Protein AF-A0A2U3KYX7-F1 (afdb_monomer)

Structure (mmCIF, N/CA/C/O backbone):
data_AF-A0A2U3KYX7-F1
#
_entry.id   AF-A0A2U3KYX7-F1
#
loop_
_atom_site.group_PDB
_atom_site.id
_atom_site.type_symbol
_atom_site.label_atom_id
_atom_site.label_alt_id
_atom_site.label_comp_id
_atom_site.label_asym_id
_atom_site.label_entity_id
_atom_site.label_seq_id
_atom_site.pdbx_PDB_ins_code
_atom_site.Cartn_x
_atom_site.Cartn_y
_atom_site.Cartn_z
_atom_site.occupancy
_atom_site.B_iso_or_equiv
_atom_site.auth_seq_id
_atom_site.auth_comp_id
_atom_site.auth_asym_id
_atom_site.auth_atom_id
_atom_site.pdbx_PDB_model_num
ATOM 1 N N . MET A 1 1 ? 81.929 -30.316 -27.323 1.00 54.53 1 MET A N 1
ATOM 2 C CA . MET A 1 1 ? 82.143 -29.182 -26.394 1.00 54.53 1 MET A CA 1
ATOM 3 C C . MET A 1 1 ? 81.678 -27.878 -27.034 1.00 54.53 1 MET A C 1
ATOM 5 O O . MET A 1 1 ? 82.495 -27.125 -27.544 1.00 54.53 1 MET A O 1
ATOM 9 N N . ALA A 1 2 ? 80.368 -27.624 -27.068 1.00 48.59 2 ALA A N 1
ATOM 10 C CA . ALA A 1 2 ? 79.837 -26.413 -27.705 1.00 48.59 2 ALA A CA 1
ATOM 11 C C . ALA A 1 2 ? 78.471 -25.991 -27.132 1.00 48.59 2 ALA A C 1
ATOM 13 O O . ALA A 1 2 ? 77.571 -25.660 -27.890 1.00 48.59 2 ALA A O 1
ATOM 14 N N . GLN A 1 3 ? 78.290 -26.039 -25.806 1.00 47.72 3 GLN A N 1
ATOM 15 C CA . GLN A 1 3 ? 77.030 -25.629 -25.157 1.00 47.72 3 GLN A CA 1
ATOM 16 C C . GLN A 1 3 ? 77.242 -24.914 -23.806 1.00 47.72 3 GLN A C 1
ATOM 18 O O . GLN A 1 3 ? 76.516 -25.163 -22.854 1.00 47.72 3 GLN A O 1
ATOM 23 N N . LEU A 1 4 ? 78.251 -24.036 -23.679 1.00 50.62 4 LEU A N 1
ATOM 24 C CA . LEU A 1 4 ? 78.497 -23.338 -22.400 1.00 50.62 4 LEU A CA 1
ATOM 25 C C . LEU A 1 4 ? 79.104 -21.928 -22.528 1.00 50.62 4 LEU A C 1
ATOM 27 O O . LEU A 1 4 ? 80.006 -21.566 -21.783 1.00 50.62 4 LEU A O 1
ATOM 31 N N . LYS A 1 5 ? 78.648 -21.104 -23.483 1.00 52.03 5 LYS A N 1
ATOM 32 C CA . LYS A 1 5 ? 79.178 -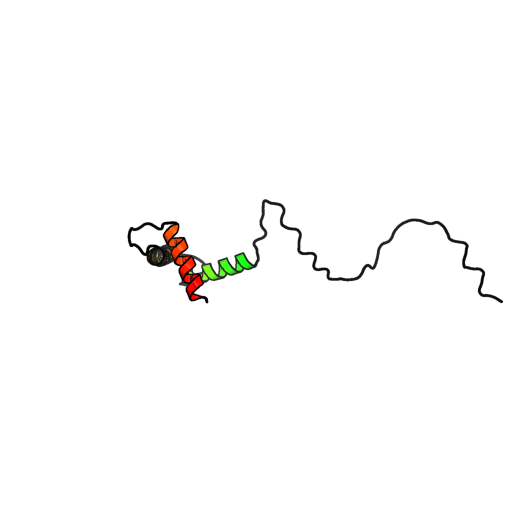19.727 -23.635 1.00 52.03 5 LYS A CA 1
ATOM 33 C C . LYS A 1 5 ? 78.155 -18.608 -23.837 1.00 52.03 5 LYS A C 1
ATOM 35 O O . LYS A 1 5 ? 78.547 -17.486 -24.123 1.00 52.03 5 LYS A O 1
ATOM 40 N N . LYS A 1 6 ? 76.860 -18.868 -23.650 1.00 45.84 6 LYS A N 1
ATOM 41 C CA . LYS A 1 6 ? 75.819 -17.828 -23.796 1.00 45.84 6 LYS A CA 1
ATOM 42 C C . LYS A 1 6 ? 75.106 -17.460 -22.489 1.00 45.84 6 LYS A C 1
ATOM 44 O O . LYS A 1 6 ? 74.150 -16.702 -22.526 1.00 45.84 6 LYS A O 1
ATOM 49 N N . MET A 1 7 ? 75.577 -17.959 -21.342 1.00 45.06 7 MET A N 1
ATOM 50 C CA . MET A 1 7 ? 74.895 -17.795 -20.048 1.00 45.06 7 MET A CA 1
ATOM 51 C C . MET A 1 7 ? 75.283 -16.552 -19.220 1.00 45.06 7 MET A C 1
ATOM 53 O O . MET A 1 7 ? 74.872 -16.491 -18.071 1.00 45.06 7 MET A O 1
ATOM 57 N N . VAL A 1 8 ? 76.055 -15.568 -19.716 1.00 48.44 8 VAL A N 1
ATOM 58 C CA . VAL A 1 8 ? 76.596 -14.529 -18.794 1.00 48.44 8 VAL A CA 1
ATOM 59 C C . VAL A 1 8 ? 76.505 -13.056 -19.240 1.00 48.44 8 VAL A C 1
ATOM 61 O O . VAL A 1 8 ? 76.702 -12.191 -18.400 1.00 48.44 8 VAL A O 1
ATOM 64 N N . ILE A 1 9 ? 76.166 -12.681 -20.480 1.00 50.09 9 ILE A N 1
ATOM 65 C CA . ILE A 1 9 ? 76.513 -11.304 -20.934 1.00 50.09 9 ILE A CA 1
ATOM 66 C C . ILE A 1 9 ? 75.369 -10.271 -21.003 1.00 50.09 9 ILE A C 1
ATOM 68 O O . ILE A 1 9 ? 75.631 -9.131 -21.353 1.00 50.09 9 ILE A O 1
ATOM 72 N N . ILE A 1 10 ? 74.126 -10.543 -20.596 1.00 44.38 10 ILE A N 1
ATOM 73 C CA . ILE A 1 10 ? 73.113 -9.458 -20.585 1.00 44.38 10 ILE A CA 1
ATOM 74 C C . ILE A 1 10 ? 72.392 -9.390 -19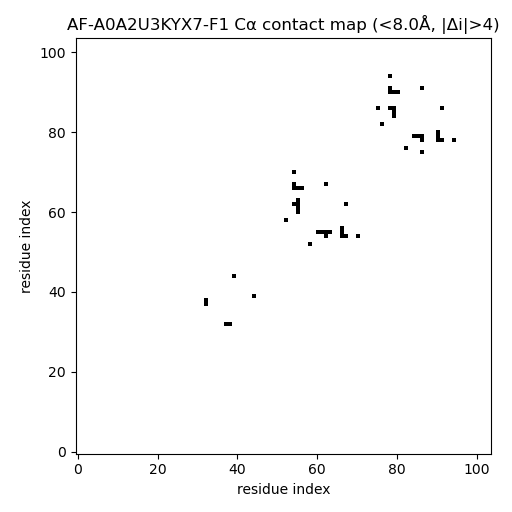.244 1.00 44.38 10 ILE A C 1
ATOM 76 O O . ILE A 1 10 ? 71.199 -9.644 -19.118 1.00 44.38 10 ILE A O 1
ATOM 80 N N . ALA A 1 11 ? 73.166 -9.040 -18.219 1.00 47.06 11 ALA A N 1
ATOM 81 C CA . ALA A 1 11 ? 72.637 -8.276 -17.104 1.00 47.06 11 ALA A CA 1
ATOM 82 C C . ALA A 1 11 ? 72.463 -6.812 -17.552 1.00 47.06 11 ALA A C 1
ATOM 84 O O . ALA A 1 11 ? 73.324 -6.273 -18.241 1.00 47.06 11 ALA A O 1
ATOM 85 N N . ALA A 1 12 ? 71.376 -6.191 -17.089 1.00 50.25 12 ALA A N 1
ATOM 86 C CA . ALA A 1 12 ? 71.055 -4.764 -17.173 1.00 50.25 12 ALA A CA 1
ATOM 87 C C . ALA A 1 12 ? 70.462 -4.242 -18.497 1.00 50.25 12 ALA A C 1
ATOM 89 O O . ALA A 1 12 ? 71.095 -3.498 -19.234 1.00 50.25 12 ALA A O 1
ATOM 90 N N . PHE A 1 13 ? 69.163 -4.479 -18.694 1.00 42.72 13 PHE A N 1
ATOM 91 C CA . PHE A 1 13 ? 68.267 -3.359 -18.989 1.00 42.72 13 PHE A CA 1
ATOM 92 C C . PHE A 1 13 ? 66.957 -3.572 -18.226 1.00 42.72 13 PHE A C 1
ATOM 94 O O . PHE A 1 13 ? 66.165 -4.465 -18.513 1.00 42.72 13 PHE A O 1
ATOM 101 N N . LEU A 1 14 ? 66.813 -2.790 -17.159 1.00 52.91 14 LEU A N 1
ATOM 102 C CA . LEU A 1 14 ? 65.562 -2.554 -16.456 1.00 52.91 14 LEU A CA 1
ATOM 103 C C . LEU A 1 14 ? 64.475 -2.117 -17.446 1.00 52.91 14 LEU A C 1
ATOM 105 O O . LEU A 1 14 ? 64.786 -1.486 -18.452 1.00 52.91 14 LEU A O 1
ATOM 109 N N . MET A 1 15 ? 63.225 -2.318 -17.019 1.00 52.38 15 MET A N 1
ATOM 110 C CA . MET A 1 15 ? 62.029 -1.569 -17.424 1.00 52.38 15 MET A CA 1
ATOM 111 C C . MET A 1 15 ? 61.038 -2.336 -18.319 1.00 52.38 15 MET A C 1
ATOM 113 O O . MET A 1 15 ? 61.147 -2.363 -19.534 1.00 52.38 15 MET A O 1
ATOM 117 N N . VAL A 1 16 ? 60.015 -2.867 -17.632 1.00 53.50 16 VAL A N 1
ATOM 118 C CA . VAL A 1 16 ? 58.583 -2.770 -17.974 1.00 53.50 16 VAL A CA 1
ATOM 119 C C . VAL A 1 16 ? 58.115 -3.398 -19.291 1.00 53.50 16 VAL A C 1
ATOM 121 O O . VAL A 1 16 ? 58.437 -2.925 -20.369 1.00 53.50 16 VAL A O 1
ATOM 124 N N . CYS A 1 17 ? 57.237 -4.397 -19.145 1.00 47.22 17 CYS A N 1
ATOM 125 C CA . CYS A 1 17 ? 55.977 -4.660 -19.872 1.00 47.22 17 CYS A CA 1
ATOM 126 C C . CYS A 1 17 ? 55.658 -6.147 -19.599 1.00 47.22 17 CYS A C 1
ATOM 128 O O . CYS A 1 17 ? 56.416 -7.016 -19.998 1.00 47.22 17 CYS A O 1
ATOM 130 N N . GLY A 1 18 ? 54.655 -6.549 -18.819 1.00 53.88 18 GLY A N 1
ATOM 131 C CA . GLY A 1 18 ? 53.304 -6.005 -18.762 1.00 53.88 18 GLY A CA 1
ATOM 132 C C . GLY A 1 18 ? 52.397 -6.748 -19.746 1.00 53.88 18 GLY A C 1
ATOM 133 O O . GLY A 1 18 ? 51.928 -6.122 -20.684 1.00 53.88 18 GLY A O 1
ATOM 134 N N . SER A 1 19 ? 52.240 -8.070 -19.591 1.00 56.62 19 SER A N 1
ATOM 135 C CA . SER A 1 19 ? 51.238 -8.985 -20.203 1.00 56.62 19 SER A CA 1
ATOM 136 C C . SER A 1 19 ? 51.824 -10.408 -20.113 1.00 56.62 19 SER A C 1
ATOM 138 O O . SER A 1 19 ? 52.990 -10.602 -20.413 1.00 56.62 19 SER A O 1
ATOM 140 N N . CYS A 1 20 ? 51.195 -11.464 -19.609 1.00 46.50 20 CYS A N 1
ATOM 141 C CA . CYS A 1 20 ? 49.793 -11.823 -19.510 1.00 46.50 20 CYS A CA 1
ATOM 142 C C . CYS A 1 20 ? 49.545 -12.405 -18.109 1.00 46.50 20 CYS A C 1
ATOM 144 O O . CYS A 1 20 ? 49.855 -13.566 -17.845 1.00 46.50 20 CYS A O 1
ATOM 146 N N . ALA A 1 21 ? 49.011 -11.599 -17.193 1.00 53.47 21 ALA A N 1
ATOM 147 C CA . ALA A 1 21 ? 48.450 -12.140 -15.965 1.00 53.47 21 ALA A CA 1
ATOM 148 C C . ALA A 1 21 ? 47.088 -12.744 -16.319 1.00 53.47 21 ALA A C 1
ATOM 150 O O . ALA A 1 21 ? 46.200 -12.035 -16.782 1.00 53.47 21 ALA A O 1
ATOM 151 N N . PHE A 1 22 ? 47.013 -14.068 -16.192 1.00 52.38 22 PHE A N 1
ATOM 152 C CA . PHE A 1 22 ? 45.826 -14.879 -15.952 1.00 52.38 22 PHE A CA 1
ATOM 153 C C . PHE A 1 22 ? 44.487 -14.142 -16.073 1.00 52.38 22 PHE A C 1
ATOM 155 O O . PHE A 1 22 ? 44.119 -13.332 -15.226 1.00 52.38 22 PHE A O 1
ATOM 162 N N . ALA A 1 23 ? 43.712 -14.534 -17.084 1.00 52.12 23 ALA A N 1
ATOM 163 C CA . ALA A 1 23 ? 42.268 -14.367 -17.119 1.00 52.12 23 ALA A CA 1
ATOM 164 C C . ALA A 1 23 ? 41.617 -15.188 -15.985 1.00 52.12 23 ALA A C 1
ATOM 166 O O . ALA A 1 23 ? 40.968 -16.203 -16.205 1.00 52.12 23 ALA A O 1
ATOM 167 N N . GLN A 1 24 ? 41.832 -14.765 -14.746 1.00 44.53 24 GLN A N 1
ATOM 168 C CA . GLN A 1 24 ? 40.888 -14.947 -13.661 1.00 44.53 24 GLN A CA 1
ATOM 169 C C . GLN A 1 24 ? 40.128 -13.620 -13.681 1.00 44.53 24 GLN A C 1
ATOM 171 O O . GLN A 1 24 ? 40.642 -12.603 -13.239 1.00 44.53 24 GLN A O 1
ATOM 176 N N . ALA A 1 25 ? 38.918 -13.501 -14.224 1.00 50.69 25 ALA A N 1
ATOM 177 C CA . ALA A 1 25 ? 37.702 -14.073 -13.642 1.00 50.69 25 ALA A CA 1
ATOM 178 C C . ALA A 1 25 ? 37.661 -14.037 -12.095 1.00 50.69 25 ALA A C 1
ATOM 180 O O . ALA A 1 25 ? 36.814 -14.671 -11.478 1.00 50.69 25 ALA A O 1
ATOM 181 N N . GLN A 1 26 ? 38.529 -13.250 -11.448 1.00 45.41 26 GLN A N 1
ATOM 182 C CA . GLN A 1 26 ? 38.239 -12.647 -10.168 1.00 45.41 26 GLN A CA 1
ATOM 183 C C . GLN A 1 26 ? 37.193 -11.588 -10.464 1.00 45.41 26 GLN A C 1
ATOM 185 O O . GLN A 1 26 ? 37.493 -10.457 -10.827 1.00 45.41 26 GLN A O 1
ATOM 190 N N . GLN A 1 27 ? 35.952 -12.049 -10.404 1.00 51.66 27 GLN A N 1
ATOM 191 C CA . GLN A 1 27 ? 34.830 -11.450 -9.702 1.00 51.66 27 GLN A CA 1
ATOM 192 C C . GLN A 1 27 ? 35.272 -10.419 -8.644 1.00 51.66 27 GLN A C 1
ATOM 194 O O . GLN A 1 27 ? 35.154 -10.625 -7.441 1.00 51.66 27 GLN A O 1
ATOM 199 N N . GLN A 1 28 ? 35.842 -9.306 -9.092 1.00 39.84 28 GLN A N 1
ATOM 200 C CA . GLN A 1 28 ? 35.931 -8.085 -8.324 1.00 39.84 28 GLN A CA 1
ATOM 201 C C . GLN A 1 28 ? 34.535 -7.501 -8.419 1.00 39.84 28 GLN A C 1
ATOM 203 O O . GLN A 1 28 ? 34.143 -6.957 -9.451 1.00 39.84 28 GLN A O 1
ATOM 208 N N . SER A 1 29 ? 33.750 -7.722 -7.365 1.00 50.41 29 SER A N 1
ATOM 209 C CA . SER A 1 29 ? 32.488 -7.024 -7.162 1.00 50.41 29 SER A CA 1
ATOM 210 C C . SER A 1 29 ? 32.700 -5.542 -7.493 1.00 50.41 29 SER A C 1
ATOM 212 O O . SER A 1 29 ? 33.723 -4.988 -7.069 1.00 50.41 29 SER A O 1
ATOM 214 N N . PRO A 1 30 ? 31.800 -4.906 -8.265 1.00 57.41 30 PRO A N 1
ATOM 215 C CA . PRO A 1 30 ? 31.947 -3.495 -8.592 1.00 57.41 30 PRO A CA 1
ATOM 216 C C . PRO A 1 30 ? 32.140 -2.691 -7.296 1.00 57.41 30 PRO A C 1
ATOM 218 O O . PRO A 1 30 ? 31.539 -3.040 -6.272 1.00 57.41 30 PRO A O 1
ATOM 221 N N . PRO A 1 31 ? 33.006 -1.659 -7.296 1.00 57.12 31 PRO A N 1
ATOM 222 C CA . PRO A 1 31 ? 33.226 -0.848 -6.107 1.00 57.12 31 PRO A CA 1
ATOM 223 C C . PRO A 1 31 ? 31.881 -0.295 -5.611 1.00 57.12 31 PRO A C 1
ATOM 225 O O . PRO A 1 31 ? 31.055 0.096 -6.442 1.00 57.12 31 PRO A O 1
ATOM 228 N N . PRO A 1 32 ? 31.633 -0.259 -4.286 1.00 57.12 32 PRO A N 1
ATOM 229 C CA . PRO A 1 32 ? 30.392 0.295 -3.765 1.00 57.12 32 PRO A CA 1
ATOM 230 C C . PRO A 1 32 ? 30.245 1.745 -4.253 1.00 57.12 32 PRO A C 1
ATOM 232 O O . PRO A 1 32 ? 31.233 2.492 -4.225 1.00 57.12 32 PRO A O 1
ATOM 235 N N . PRO A 1 33 ? 29.051 2.153 -4.722 1.00 62.31 33 PRO A N 1
ATOM 236 C CA . PRO A 1 33 ? 28.848 3.490 -5.257 1.00 62.31 33 PRO A CA 1
ATOM 237 C C . PRO A 1 33 ? 29.191 4.532 -4.189 1.00 62.31 33 PRO A C 1
ATOM 239 O O . PRO A 1 33 ? 28.697 4.493 -3.059 1.00 62.31 33 PRO A O 1
ATOM 242 N N . ARG A 1 34 ? 30.093 5.451 -4.547 1.00 64.50 34 ARG A N 1
ATOM 243 C CA . ARG A 1 34 ? 30.458 6.606 -3.722 1.00 64.50 34 ARG A CA 1
ATOM 244 C C . ARG A 1 34 ? 29.196 7.451 -3.555 1.00 64.50 34 ARG A C 1
ATOM 246 O O . ARG A 1 34 ? 28.555 7.773 -4.548 1.00 64.50 34 ARG A O 1
ATOM 253 N N . GLY A 1 35 ? 28.830 7.732 -2.305 1.00 53.25 35 GLY A N 1
ATOM 254 C CA . GLY A 1 35 ? 27.529 8.286 -1.932 1.00 53.25 35 GLY A CA 1
ATOM 255 C C . GLY A 1 35 ? 27.034 9.424 -2.830 1.00 53.25 35 GLY A C 1
ATOM 256 O O . GLY A 1 35 ? 27.774 10.362 -3.115 1.00 53.25 35 GLY A O 1
ATOM 257 N N . GLY A 1 36 ? 25.768 9.315 -3.237 1.00 53.28 36 GLY A N 1
ATOM 258 C CA . GLY A 1 36 ? 25.026 10.336 -3.982 1.00 53.28 36 GLY A CA 1
ATOM 259 C C . GLY A 1 36 ? 24.044 9.738 -4.987 1.00 53.28 36 GLY A C 1
ATOM 260 O O . GLY A 1 36 ? 22.882 10.119 -5.003 1.00 53.28 36 GLY A O 1
ATOM 261 N N . GLU A 1 37 ? 24.475 8.721 -5.727 1.00 51.75 37 GLU A N 1
ATOM 262 C CA . GLU A 1 37 ? 23.654 7.996 -6.700 1.00 51.75 37 GLU A CA 1
ATOM 263 C C . GLU A 1 37 ? 23.815 6.504 -6.433 1.00 51.75 37 GLU A C 1
ATOM 265 O O . GLU A 1 37 ? 24.770 5.853 -6.856 1.00 51.75 37 GLU A O 1
ATOM 270 N N . GLN A 1 38 ? 22.900 5.958 -5.636 1.00 53.81 38 GLN A N 1
ATOM 271 C CA . GLN A 1 38 ? 22.754 4.515 -5.521 1.00 53.81 38 GLN A CA 1
ATOM 272 C C . GLN A 1 38 ? 22.310 4.029 -6.901 1.00 53.81 38 GLN A C 1
ATOM 274 O O . GLN A 1 38 ? 21.161 4.243 -7.279 1.00 53.81 38 GLN A O 1
ATOM 279 N N . ALA A 1 39 ? 23.221 3.421 -7.669 1.00 54.62 39 ALA A N 1
ATOM 280 C CA . ALA A 1 39 ? 22.822 2.562 -8.775 1.00 54.62 39 ALA A CA 1
ATOM 281 C C . ALA A 1 39 ? 21.760 1.617 -8.205 1.00 54.62 39 ALA A C 1
ATOM 283 O O . ALA A 1 39 ? 22.057 0.899 -7.245 1.00 54.62 39 ALA A O 1
ATOM 284 N N . ALA A 1 40 ? 20.519 1.734 -8.690 1.00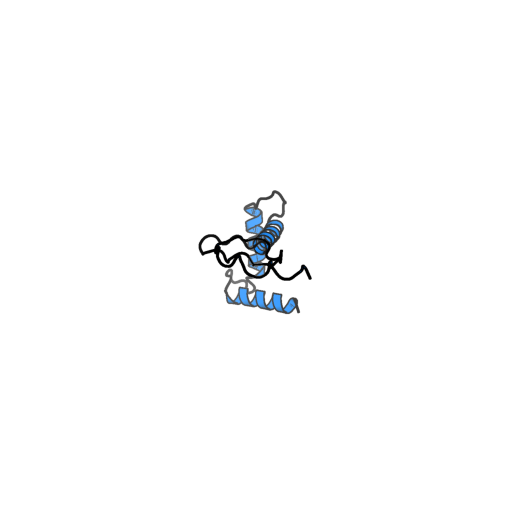 61.72 40 ALA A N 1
ATOM 285 C CA . ALA A 1 40 ? 19.401 0.964 -8.174 1.00 61.72 40 ALA A CA 1
ATOM 286 C C . ALA A 1 40 ? 19.834 -0.503 -8.126 1.00 61.72 40 ALA A C 1
ATOM 288 O O . ALA A 1 40 ? 20.303 -1.044 -9.128 1.00 61.72 40 ALA A O 1
ATOM 289 N N . ASP A 1 41 ? 19.768 -1.119 -6.943 1.00 71.94 41 ASP A N 1
ATOM 290 C CA . ASP A 1 41 ? 19.981 -2.558 -6.838 1.00 71.94 41 ASP A CA 1
ATOM 291 C C . ASP A 1 41 ? 19.025 -3.204 -7.856 1.00 71.94 41 ASP A C 1
ATOM 293 O O . ASP A 1 41 ? 17.828 -2.918 -7.796 1.00 71.94 41 ASP A O 1
ATOM 297 N N . PRO A 1 42 ? 19.491 -4.034 -8.805 1.00 72.00 42 PRO A N 1
ATOM 298 C CA . PRO A 1 42 ? 18.603 -4.660 -9.784 1.00 72.00 42 PRO A CA 1
ATOM 299 C C . PRO A 1 42 ? 17.467 -5.463 -9.123 1.00 72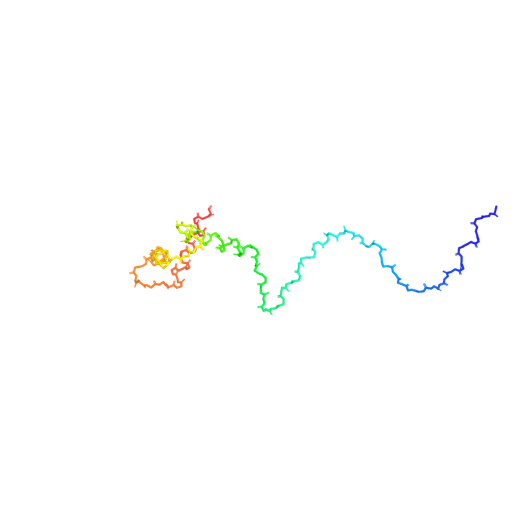.00 42 PRO A C 1
ATOM 301 O O . PRO A 1 42 ? 16.416 -5.669 -9.726 1.00 72.00 42 PRO A O 1
ATOM 304 N N . ARG A 1 43 ? 17.621 -5.873 -7.856 1.00 74.94 43 ARG A N 1
ATOM 305 C CA . ARG A 1 43 ? 16.544 -6.466 -7.045 1.00 74.94 43 ARG A CA 1
ATOM 306 C C . ARG A 1 43 ? 15.474 -5.453 -6.637 1.00 74.94 43 ARG A C 1
ATOM 308 O O . ARG A 1 43 ? 14.310 -5.819 -6.516 1.00 74.94 43 ARG A O 1
ATOM 315 N N . MET A 1 44 ? 15.857 -4.198 -6.414 1.00 73.94 44 MET A N 1
ATOM 316 C CA . MET A 1 44 ? 14.937 -3.097 -6.131 1.00 73.94 44 MET A CA 1
ATOM 317 C C . MET A 1 44 ? 14.088 -2.774 -7.358 1.00 73.94 44 MET A C 1
ATOM 319 O O . MET A 1 44 ? 12.883 -2.607 -7.226 1.00 73.94 44 MET A O 1
ATOM 323 N N . GLU A 1 45 ? 14.690 -2.748 -8.548 1.00 78.25 45 GLU A N 1
ATOM 324 C CA . GLU A 1 45 ? 13.959 -2.502 -9.797 1.00 78.25 45 GLU A CA 1
ATOM 325 C C . GLU A 1 45 ? 12.915 -3.598 -10.056 1.00 78.25 45 GLU A C 1
ATOM 327 O O . GLU A 1 45 ? 11.748 -3.303 -10.290 1.00 78.25 45 GLU A O 1
ATOM 332 N N . GLN A 1 46 ? 13.283 -4.867 -9.855 1.00 82.25 46 GLN A N 1
ATOM 333 C CA . GLN A 1 46 ? 12.332 -5.983 -9.920 1.00 82.25 46 GLN A CA 1
ATOM 334 C C . GLN A 1 46 ? 11.220 -5.894 -8.864 1.00 82.25 46 GLN A C 1
ATOM 336 O O . GLN A 1 46 ? 10.069 -6.222 -9.150 1.00 82.25 46 GLN A O 1
ATOM 341 N N . ALA A 1 47 ? 11.541 -5.470 -7.638 1.00 83.12 47 ALA A N 1
ATOM 342 C CA . ALA A 1 47 ? 10.545 -5.291 -6.585 1.00 83.12 47 ALA A CA 1
ATOM 343 C C . ALA A 1 47 ? 9.555 -4.164 -6.919 1.00 83.12 47 ALA A C 1
ATOM 345 O O . ALA A 1 47 ? 8.357 -4.322 -6.686 1.00 83.12 47 ALA A O 1
ATOM 346 N N . ILE A 1 48 ? 10.044 -3.067 -7.501 1.00 84.69 48 ILE A N 1
ATOM 347 C CA . ILE A 1 48 ? 9.217 -1.955 -7.978 1.00 84.69 48 ILE A CA 1
ATOM 348 C C . ILE A 1 48 ? 8.306 -2.426 -9.111 1.00 84.69 48 ILE A C 1
ATOM 350 O O . ILE A 1 48 ? 7.108 -2.177 -9.045 1.00 84.69 48 ILE A O 1
ATOM 354 N N . ASP A 1 49 ? 8.828 -3.166 -10.089 1.00 87.06 49 ASP A N 1
ATOM 355 C CA . ASP A 1 49 ? 8.037 -3.708 -11.200 1.00 87.06 49 ASP A CA 1
ATOM 356 C C . ASP A 1 49 ? 6.919 -4.641 -10.723 1.00 87.06 49 ASP A C 1
ATOM 358 O O . ASP A 1 49 ? 5.783 -4.558 -11.195 1.00 87.06 49 ASP A O 1
ATOM 362 N N . MET A 1 50 ? 7.219 -5.529 -9.771 1.00 85.88 50 MET A N 1
ATOM 363 C CA . MET A 1 50 ? 6.210 -6.413 -9.186 1.00 85.88 50 MET A CA 1
ATOM 364 C C . MET A 1 50 ? 5.132 -5.620 -8.446 1.00 85.88 50 MET A C 1
ATOM 366 O O . MET A 1 50 ? 3.947 -5.880 -8.644 1.00 85.88 50 MET A O 1
ATOM 370 N N . MET A 1 51 ? 5.528 -4.634 -7.635 1.00 85.88 51 MET A N 1
ATOM 371 C CA . MET A 1 51 ? 4.584 -3.768 -6.925 1.00 85.88 51 MET A CA 1
ATOM 372 C C . MET A 1 51 ? 3.740 -2.925 -7.881 1.00 85.88 51 MET A C 1
ATOM 374 O O . MET A 1 51 ? 2.544 -2.763 -7.657 1.00 85.88 51 MET A O 1
ATOM 378 N N . PHE A 1 52 ? 4.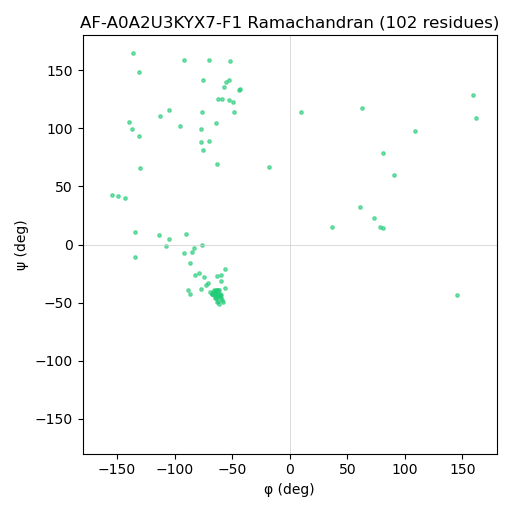344 -2.400 -8.947 1.00 89.38 52 PHE A N 1
ATOM 379 C CA . PHE A 1 52 ? 3.657 -1.592 -9.945 1.00 89.38 52 PHE A CA 1
ATOM 380 C C . PHE A 1 52 ? 2.573 -2.404 -10.646 1.00 89.38 52 PHE A C 1
ATOM 382 O O . PHE A 1 52 ? 1.428 -1.974 -10.689 1.00 89.38 52 PHE A O 1
ATOM 389 N N . ARG A 1 53 ? 2.899 -3.616 -11.105 1.00 88.25 53 ARG A N 1
ATOM 390 C CA . ARG A 1 53 ? 1.926 -4.522 -11.738 1.00 88.25 53 ARG A CA 1
ATOM 391 C C . ARG A 1 53 ? 0.803 -4.964 -10.804 1.00 88.25 53 ARG A C 1
ATOM 393 O O . ARG A 1 53 ? -0.268 -5.315 -11.278 1.00 88.25 53 ARG A O 1
ATOM 400 N N . GLU A 1 54 ? 1.048 -4.997 -9.496 1.00 86.56 54 GLU A N 1
ATOM 401 C CA . GLU A 1 54 ? 0.002 -5.292 -8.511 1.00 86.56 54 GLU A CA 1
ATOM 402 C C . GLU A 1 54 ? -0.955 -4.100 -8.312 1.00 86.56 54 GLU A C 1
ATOM 404 O O . GLU A 1 54 ? -2.118 -4.301 -7.962 1.00 86.56 54 GLU A O 1
ATOM 409 N N . MET A 1 55 ? -0.477 -2.869 -8.532 1.00 87.75 55 MET A N 1
ATOM 410 C CA . MET A 1 55 ? -1.268 -1.636 -8.416 1.00 87.75 55 MET A CA 1
ATOM 411 C C . MET A 1 55 ? -1.987 -1.239 -9.711 1.00 87.75 55 MET A C 1
ATOM 413 O O . MET A 1 55 ? -3.116 -0.764 -9.633 1.00 87.75 55 MET A O 1
ATOM 417 N N . ASP A 1 56 ? -1.340 -1.418 -10.862 1.00 90.94 56 ASP A N 1
ATOM 418 C CA . ASP A 1 56 ? -1.878 -1.166 -12.203 1.00 90.94 56 ASP A CA 1
ATOM 419 C C . ASP A 1 56 ? -2.816 -2.317 -12.599 1.00 90.94 56 ASP A C 1
ATOM 421 O O . ASP A 1 56 ? -2.400 -3.346 -13.143 1.00 90.94 56 ASP A O 1
ATOM 425 N N . THR A 1 57 ? -4.086 -2.173 -12.224 1.00 89.62 57 THR A N 1
ATOM 426 C CA . THR A 1 57 ? -5.100 -3.222 -12.372 1.00 89.62 57 THR A CA 1
ATOM 427 C C . THR A 1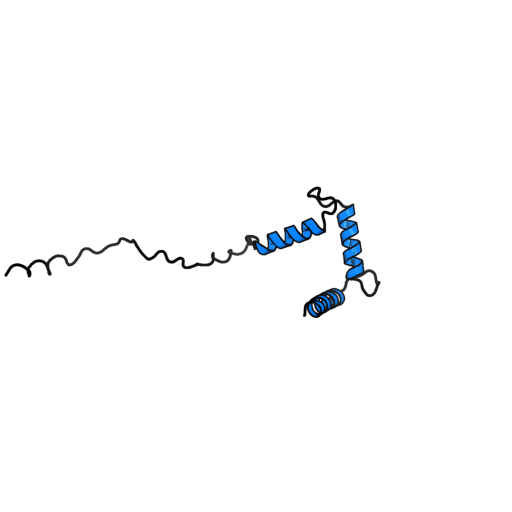 57 ? -5.692 -3.281 -13.769 1.00 89.62 57 THR A C 1
ATOM 429 O O . THR A 1 57 ? -6.183 -4.340 -14.168 1.00 89.62 57 THR A O 1
ATOM 432 N N . ASP A 1 58 ? -5.680 -2.163 -14.493 1.00 91.12 58 ASP A N 1
ATOM 433 C CA . ASP A 1 58 ? -6.142 -2.094 -15.877 1.00 91.12 58 ASP A CA 1
ATOM 434 C C . ASP A 1 58 ? -5.024 -2.324 -16.908 1.00 91.12 58 ASP A C 1
ATOM 436 O O . ASP A 1 58 ? -5.317 -2.556 -18.085 1.00 91.12 58 ASP A O 1
ATOM 440 N N . HIS A 1 59 ? -3.775 -2.407 -16.445 1.00 91.06 59 HIS A N 1
ATOM 441 C CA . HIS A 1 59 ? -2.577 -2.694 -17.228 1.00 91.06 59 HIS A CA 1
ATOM 442 C C . HIS A 1 59 ? -2.309 -1.645 -18.312 1.00 91.06 59 HIS A C 1
ATOM 444 O O . HIS A 1 59 ? -1.785 -1.970 -19.386 1.00 91.06 59 HIS A O 1
ATOM 450 N N . ASP A 1 60 ? -2.665 -0.386 -18.048 1.00 92.56 60 ASP A N 1
ATOM 451 C CA . ASP A 1 60 ? -2.428 0.732 -18.961 1.00 92.56 60 ASP A CA 1
ATOM 452 C C . ASP A 1 60 ? -1.005 1.320 -18.846 1.00 92.56 60 ASP A C 1
ATOM 454 O O . ASP A 1 60 ? -0.607 2.188 -19.636 1.00 92.56 60 ASP A O 1
ATOM 458 N N . GLY A 1 61 ? -0.203 0.804 -17.907 1.00 90.94 61 GLY A N 1
ATOM 459 C CA . GLY A 1 61 ? 1.159 1.251 -17.641 1.00 90.94 61 GLY A CA 1
ATOM 460 C C . GLY A 1 61 ? 1.219 2.541 -16.824 1.00 90.94 61 GLY A C 1
ATOM 461 O O . GLY A 1 61 ? 2.265 3.199 -16.783 1.00 90.94 61 GLY A O 1
ATOM 462 N N . ARG A 1 62 ? 0.115 2.943 -16.195 1.00 92.56 62 ARG A N 1
ATOM 463 C CA . ARG A 1 62 ? -0.020 4.092 -15.298 1.00 92.56 62 ARG A CA 1
ATOM 464 C C . ARG A 1 62 ? -0.837 3.659 -14.081 1.00 92.56 62 ARG A C 1
ATOM 466 O O . ARG A 1 62 ? -1.444 2.606 -14.046 1.00 92.56 62 ARG A O 1
ATOM 473 N N . ILE A 1 63 ? -0.796 4.472 -13.031 1.00 90.75 63 ILE A N 1
ATOM 474 C CA . ILE A 1 63 ? -1.668 4.278 -11.870 1.00 90.75 63 ILE A CA 1
ATOM 475 C C . ILE A 1 63 ? -2.621 5.457 -11.854 1.00 90.75 63 ILE A C 1
ATOM 477 O O . ILE A 1 63 ? -2.221 6.605 -11.620 1.00 90.75 63 ILE A O 1
ATOM 481 N N . SER A 1 64 ? -3.889 5.190 -12.137 1.00 92.88 64 SER A N 1
ATOM 482 C CA . SER A 1 64 ? -4.931 6.199 -12.032 1.00 92.88 64 SER A CA 1
ATOM 483 C C . SER A 1 64 ? -5.205 6.545 -10.563 1.00 92.88 64 SER A C 1
ATOM 485 O O . SER A 1 64 ? -4.962 5.759 -9.647 1.00 92.88 64 SER A O 1
ATOM 487 N N . LYS A 1 65 ? -5.784 7.726 -10.304 1.00 92.38 65 LYS A N 1
ATOM 488 C CA . LYS A 1 65 ? -6.190 8.109 -8.937 1.00 92.38 65 LYS A CA 1
ATOM 489 C C . LYS A 1 65 ? -7.142 7.079 -8.316 1.00 92.38 65 LYS A C 1
ATOM 491 O O . LYS A 1 65 ? -7.053 6.790 -7.132 1.00 92.38 65 LYS A O 1
ATOM 496 N N . LYS A 1 66 ? -8.040 6.517 -9.127 1.00 91.69 66 LYS A N 1
ATOM 497 C CA . LYS A 1 66 ? -9.004 5.513 -8.675 1.00 91.69 66 LYS A CA 1
ATOM 498 C C . LYS A 1 66 ? -8.305 4.237 -8.208 1.00 91.69 66 LYS A C 1
ATOM 500 O O . LYS A 1 66 ? -8.693 3.680 -7.186 1.00 91.69 66 LYS A O 1
ATOM 505 N N . GLU A 1 67 ? -7.291 3.787 -8.938 1.00 89.94 67 GLU A N 1
ATOM 506 C CA . GLU A 1 67 ? -6.500 2.613 -8.562 1.00 89.94 67 GLU A CA 1
ATOM 507 C C . GLU A 1 67 ? -5.648 2.879 -7.331 1.00 89.94 67 GLU A C 1
ATOM 509 O O . GLU A 1 67 ? -5.608 2.053 -6.422 1.00 89.94 67 GLU A O 1
ATOM 514 N N . TRP A 1 68 ? -5.051 4.068 -7.244 1.00 89.06 68 TRP A N 1
ATOM 515 C CA . TRP A 1 68 ? -4.336 4.502 -6.052 1.00 89.06 68 TRP A CA 1
ATOM 516 C C . TRP A 1 68 ? -5.231 4.495 -4.809 1.00 89.06 68 TRP A C 1
ATOM 518 O O . TRP A 1 68 ? -4.848 3.920 -3.790 1.00 89.06 68 TRP A O 1
ATOM 528 N N . ASP A 1 69 ? -6.422 5.093 -4.900 1.00 91.19 69 ASP A N 1
ATOM 529 C CA . ASP A 1 69 ? -7.386 5.172 -3.801 1.00 91.19 69 ASP A CA 1
ATOM 530 C C . ASP A 1 69 ? -7.881 3.770 -3.402 1.00 91.19 69 ASP A C 1
ATOM 532 O O . ASP A 1 69 ? -7.907 3.439 -2.216 1.00 91.19 69 ASP A O 1
ATOM 536 N N . ALA A 1 70 ? -8.194 2.906 -4.375 1.00 89.44 70 ALA A N 1
ATOM 537 C CA . ALA A 1 70 ? -8.619 1.527 -4.124 1.00 89.44 70 ALA A CA 1
ATOM 538 C C . ALA A 1 70 ? -7.512 0.682 -3.473 1.00 89.44 70 ALA A C 1
ATOM 540 O O . ALA A 1 70 ? -7.772 -0.091 -2.544 1.00 89.44 70 ALA A O 1
ATOM 541 N N . PHE A 1 71 ? -6.267 0.838 -3.931 1.00 88.31 71 PHE A N 1
ATOM 542 C CA . PHE A 1 71 ? -5.112 0.195 -3.319 1.00 88.31 71 PHE A CA 1
ATOM 543 C C . PHE A 1 71 ? -4.917 0.697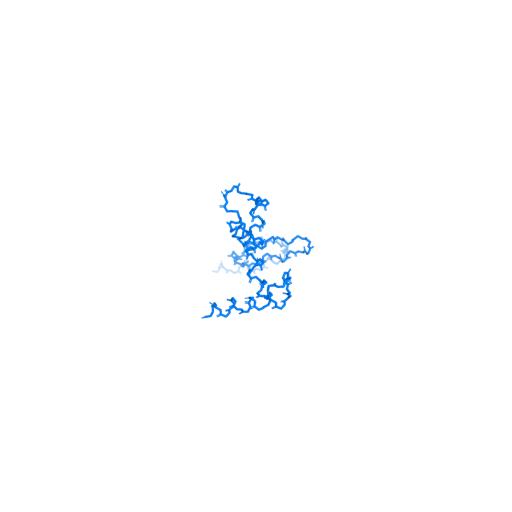 -1.888 1.00 88.31 71 PHE A C 1
ATOM 545 O O . PHE A 1 71 ? -4.828 -0.117 -0.970 1.00 88.31 71 PHE A O 1
ATOM 552 N N . HIS A 1 72 ? -4.926 2.015 -1.671 1.00 87.06 72 HIS A N 1
ATOM 553 C CA . HIS A 1 72 ? -4.768 2.610 -0.344 1.00 87.06 72 HIS A CA 1
ATOM 554 C C . HIS A 1 72 ? -5.851 2.151 0.616 1.00 87.06 72 HIS A C 1
ATOM 556 O O . HIS A 1 72 ? -5.522 1.733 1.718 1.00 87.06 72 HIS A O 1
ATOM 562 N N . GLU A 1 73 ? -7.117 2.148 0.207 1.00 89.69 73 GLU A N 1
ATOM 563 C CA . GLU A 1 73 ? -8.217 1.688 1.052 1.00 89.69 73 GLU A CA 1
ATOM 564 C C . GLU A 1 73 ? -8.047 0.214 1.445 1.00 89.69 73 GLU A C 1
ATOM 566 O O . GLU A 1 73 ? -8.209 -0.150 2.613 1.00 89.69 73 GLU A O 1
ATOM 571 N N . LYS A 1 74 ? -7.670 -0.644 0.490 1.00 88.12 74 LYS A N 1
ATOM 572 C CA . LYS A 1 74 ? -7.426 -2.068 0.745 1.00 88.12 74 LYS A CA 1
ATOM 573 C C . LYS A 1 74 ? -6.245 -2.281 1.691 1.00 88.12 74 LYS A C 1
ATOM 575 O O . LYS A 1 74 ? -6.339 -3.101 2.604 1.00 88.12 74 LYS A O 1
ATOM 580 N N . GLN A 1 75 ? -5.141 -1.563 1.484 1.00 86.56 75 GLN A N 1
ATOM 581 C CA . GLN A 1 75 ? -3.967 -1.646 2.355 1.00 86.56 75 GLN A CA 1
ATOM 582 C C . GLN A 1 75 ? -4.264 -1.096 3.748 1.00 86.56 75 GLN A C 1
ATOM 584 O O . GLN A 1 75 ? -3.867 -1.701 4.741 1.00 86.56 75 GLN A O 1
ATOM 589 N N . PHE A 1 76 ? -5.003 0.008 3.819 1.00 88.06 76 PHE A N 1
ATOM 590 C CA . PHE A 1 76 ? -5.388 0.650 5.063 1.00 88.06 76 PHE A CA 1
ATOM 591 C C . PHE A 1 76 ? -6.243 -0.284 5.913 1.00 88.06 76 PHE A C 1
ATOM 593 O O . PHE A 1 76 ? -5.857 -0.586 7.031 1.00 88.06 76 PHE A O 1
ATOM 600 N N . LYS A 1 77 ? -7.310 -0.865 5.350 1.00 88.12 77 LYS A N 1
ATOM 601 C CA . LYS A 1 77 ? -8.154 -1.858 6.044 1.00 88.12 77 LYS A CA 1
ATOM 602 C C . LYS A 1 77 ? -7.398 -3.111 6.491 1.00 88.12 77 LYS A C 1
ATOM 604 O O . LYS A 1 77 ? -7.840 -3.797 7.404 1.00 88.12 77 LYS A O 1
ATOM 609 N N . ARG A 1 78 ? -6.298 -3.458 5.817 1.00 85.69 78 ARG A N 1
ATOM 610 C CA . ARG A 1 78 ? -5.456 -4.596 6.209 1.00 85.69 78 ARG A CA 1
ATOM 611 C C . ARG A 1 78 ? -4.572 -4.261 7.412 1.00 85.69 78 ARG A C 1
ATOM 613 O O . ARG A 1 78 ? -4.340 -5.134 8.244 1.00 85.69 78 ARG A O 1
ATOM 620 N N . LEU A 1 79 ? -4.050 -3.036 7.464 1.00 86.69 79 LEU A N 1
ATOM 621 C CA . LEU A 1 79 ? -3.111 -2.581 8.491 1.00 86.69 79 LEU A CA 1
ATOM 622 C C . LEU A 1 79 ? -3.819 -2.047 9.742 1.00 86.69 79 LEU A C 1
ATOM 624 O O . LEU A 1 79 ? -3.407 -2.385 10.848 1.00 86.69 79 LEU A O 1
ATOM 628 N N . ASP A 1 80 ? -4.880 -1.262 9.563 1.00 90.38 80 ASP A N 1
ATOM 629 C CA . ASP A 1 80 ? -5.748 -0.758 10.628 1.00 90.38 80 ASP A CA 1
ATOM 630 C C . ASP A 1 80 ? -6.665 -1.885 11.122 1.00 90.38 80 ASP A C 1
ATOM 632 O O . ASP A 1 80 ? -7.808 -2.057 10.692 1.00 90.38 80 ASP A O 1
ATOM 636 N N . LYS A 1 81 ? -6.116 -2.726 11.999 1.00 86.06 81 LYS A N 1
ATOM 637 C CA . LYS A 1 81 ? -6.846 -3.853 12.588 1.00 86.06 81 LYS A CA 1
ATOM 638 C C . LYS A 1 81 ? -7.775 -3.424 13.712 1.00 86.06 81 LYS A C 1
ATOM 640 O O . LYS A 1 81 ? -8.703 -4.166 14.035 1.00 86.06 81 LYS A O 1
ATOM 645 N N . ASN A 1 82 ? -7.484 -2.296 14.354 1.00 87.94 82 ASN A N 1
ATOM 646 C CA . ASN A 1 82 ? -8.255 -1.814 15.490 1.00 87.94 82 ASN A CA 1
ATOM 647 C C . ASN A 1 82 ? -9.464 -0.957 15.045 1.00 87.94 82 ASN A C 1
ATOM 649 O O . ASN A 1 82 ? -10.406 -0.801 15.822 1.00 87.94 82 ASN A O 1
ATOM 653 N N . GLY A 1 83 ? -9.481 -0.497 13.788 1.00 88.12 83 GLY A N 1
ATOM 654 C CA . GLY A 1 83 ? -10.561 0.271 13.177 1.00 88.12 83 GLY A CA 1
ATOM 655 C C . GLY A 1 83 ? -10.641 1.714 13.670 1.00 88.12 83 GLY A C 1
ATOM 656 O O . GLY A 1 83 ? -11.725 2.302 13.626 1.00 88.12 83 GLY A O 1
ATOM 657 N N . ASP A 1 84 ? -9.547 2.270 14.189 1.00 89.69 84 ASP A N 1
ATOM 658 C CA . ASP A 1 84 ? -9.502 3.624 14.745 1.00 89.69 84 ASP A CA 1
ATOM 659 C C . ASP A 1 84 ? -9.254 4.707 13.682 1.00 89.69 84 ASP A C 1
ATOM 661 O O . ASP A 1 84 ? -9.383 5.901 13.975 1.00 89.69 84 ASP A O 1
ATOM 665 N N . GLY A 1 85 ? -8.978 4.308 12.436 1.00 87.75 85 GLY A N 1
ATOM 666 C CA . GLY A 1 85 ? -8.723 5.228 11.336 1.00 87.75 85 GLY A CA 1
ATOM 667 C C . GLY A 1 85 ? -7.298 5.779 11.310 1.00 87.75 85 GLY A C 1
ATOM 668 O O . GLY A 1 85 ? -7.025 6.709 10.544 1.00 87.75 85 GLY A O 1
ATOM 669 N N . PHE A 1 86 ? -6.369 5.193 12.065 1.00 89.12 86 PHE A N 1
ATOM 670 C CA . PHE A 1 86 ? -4.944 5.500 12.048 1.00 89.12 86 PHE A CA 1
ATOM 671 C C . PHE A 1 86 ? -4.111 4.220 11.929 1.00 89.12 86 PHE A C 1
ATOM 673 O O . PHE A 1 86 ? -4.471 3.159 12.410 1.00 89.12 86 PHE A O 1
ATOM 680 N N . ILE A 1 87 ? -2.950 4.325 11.277 1.00 89.12 87 ILE A N 1
ATOM 681 C CA . ILE A 1 87 ? -1.971 3.233 11.252 1.00 89.12 87 ILE A CA 1
ATOM 682 C C . ILE A 1 87 ? -0.829 3.606 12.182 1.00 89.12 87 ILE A C 1
ATOM 684 O O . ILE A 1 87 ? -0.076 4.556 11.941 1.00 89.12 87 ILE A O 1
ATOM 688 N N . THR A 1 88 ? -0.670 2.827 13.239 1.00 90.56 88 THR A N 1
ATOM 689 C CA . THR A 1 88 ? 0.417 2.978 14.199 1.00 90.56 88 THR A CA 1
ATOM 690 C C . THR A 1 88 ? 1.621 2.114 13.821 1.00 90.56 88 THR A C 1
ATOM 692 O O . THR A 1 88 ? 1.533 1.119 13.098 1.00 90.56 88 THR A O 1
ATOM 695 N N . LYS A 1 89 ? 2.805 2.472 14.337 1.00 90.94 89 LYS A N 1
ATOM 696 C CA . LYS A 1 89 ? 4.023 1.664 14.130 1.00 90.94 89 LYS A CA 1
ATOM 697 C C . LYS A 1 89 ? 3.875 0.247 14.685 1.00 90.94 89 LYS A C 1
ATOM 699 O O . LYS A 1 89 ? 4.494 -0.677 14.159 1.00 90.94 89 LYS A O 1
ATOM 704 N N . ASP A 1 90 ? 3.097 0.090 15.750 1.00 89.38 90 ASP A N 1
ATOM 705 C CA . ASP A 1 90 ? 2.883 -1.202 16.390 1.00 89.38 90 ASP A CA 1
ATOM 706 C C . ASP A 1 90 ? 1.989 -2.109 15.541 1.00 89.38 90 ASP A C 1
ATOM 708 O O . ASP A 1 90 ? 2.281 -3.299 15.431 1.00 89.38 90 ASP A O 1
ATOM 712 N N . GLU A 1 91 ? 1.002 -1.557 14.835 1.00 87.31 91 GLU A N 1
ATOM 713 C CA . GLU A 1 91 ? 0.177 -2.311 13.881 1.00 87.31 91 GLU A CA 1
ATOM 714 C C . GLU A 1 91 ? 0.977 -2.793 12.675 1.00 87.31 91 GLU A C 1
ATOM 716 O O . GLU A 1 91 ? 0.897 -3.965 12.310 1.00 87.31 91 GLU A O 1
ATOM 721 N N . VAL A 1 92 ? 1.843 -1.940 12.119 1.00 88.19 92 VAL A N 1
ATOM 722 C CA . VAL A 1 92 ? 2.753 -2.342 11.033 1.00 88.19 92 VAL A CA 1
ATOM 723 C C . VAL A 1 92 ? 3.698 -3.456 11.491 1.00 88.19 92 VAL A C 1
ATOM 725 O O . VAL A 1 92 ? 3.921 -4.430 10.770 1.00 88.19 92 VAL A O 1
ATOM 728 N N . ARG A 1 93 ? 4.251 -3.350 12.706 1.00 88.62 93 ARG A N 1
ATOM 729 C CA . ARG A 1 93 ? 5.115 -4.396 13.277 1.00 88.62 93 ARG A CA 1
ATOM 730 C C . ARG A 1 93 ? 4.359 -5.697 13.514 1.00 88.62 93 ARG A C 1
ATOM 732 O O . ARG A 1 93 ? 4.921 -6.766 13.280 1.00 88.62 93 ARG A O 1
ATOM 739 N N . ALA A 1 94 ? 3.121 -5.619 13.993 1.00 87.31 94 ALA A N 1
ATOM 740 C CA . ALA A 1 94 ? 2.283 -6.784 14.234 1.00 87.31 94 ALA A CA 1
ATOM 741 C C . ALA A 1 94 ? 1.939 -7.509 12.924 1.00 87.31 94 ALA A C 1
ATOM 743 O O . ALA A 1 94 ? 2.114 -8.726 12.863 1.00 87.31 94 ALA A O 1
ATOM 744 N N . ASP A 1 95 ? 1.545 -6.776 11.876 1.00 87.69 95 ASP A N 1
ATOM 745 C CA . ASP A 1 95 ? 1.304 -7.331 10.535 1.00 87.69 95 ASP A CA 1
ATOM 746 C C . ASP A 1 95 ? 2.563 -8.004 9.976 1.00 87.69 95 ASP A C 1
ATOM 748 O O . ASP A 1 95 ? 2.530 -9.164 9.566 1.00 87.69 95 ASP A O 1
ATOM 752 N N . MET A 1 96 ? 3.713 -7.329 10.049 1.00 85.12 96 MET A N 1
ATOM 753 C CA . MET A 1 96 ? 4.976 -7.889 9.566 1.00 85.12 96 MET A CA 1
ATOM 754 C C . MET A 1 96 ? 5.353 -9.179 10.307 1.00 85.12 96 MET A C 1
ATOM 756 O O . MET A 1 96 ? 5.756 -10.160 9.679 1.00 85.12 96 MET A O 1
ATOM 760 N N . LYS A 1 97 ? 5.187 -9.202 11.635 1.00 87.38 97 LYS A N 1
ATOM 761 C CA . LYS A 1 97 ? 5.460 -10.382 12.466 1.00 87.38 97 LYS A CA 1
ATOM 762 C C . LYS A 1 97 ? 4.532 -11.548 12.127 1.00 87.38 97 LYS A C 1
ATOM 764 O O . LYS A 1 97 ? 4.971 -12.694 12.127 1.00 87.38 97 LYS A O 1
ATOM 769 N N . GLU A 1 98 ? 3.263 -11.273 11.856 1.00 86.81 98 GLU A N 1
ATOM 770 C CA . GLU A 1 98 ? 2.296 -12.293 11.453 1.00 86.81 98 GLU A CA 1
ATOM 771 C C . GLU A 1 98 ? 2.613 -12.863 10.070 1.00 86.81 98 GLU A C 1
ATOM 773 O O . GLU A 1 98 ? 2.612 -14.080 9.897 1.00 86.81 98 GLU A O 1
ATOM 778 N N . ARG A 1 99 ? 2.973 -12.010 9.105 1.00 84.44 99 ARG A N 1
ATOM 779 C CA . ARG A 1 99 ? 3.388 -12.450 7.766 1.00 84.44 99 ARG A CA 1
ATOM 780 C C . ARG A 1 99 ? 4.629 -13.333 7.816 1.00 84.44 99 ARG A C 1
ATOM 782 O O . ARG A 1 99 ? 4.673 -14.314 7.091 1.00 84.44 99 ARG A O 1
ATOM 789 N N . MET A 1 100 ? 5.590 -13.019 8.687 1.00 81.56 100 MET A N 1
ATOM 790 C CA . MET A 1 100 ? 6.766 -13.867 8.915 1.00 81.56 100 MET A CA 1
ATOM 791 C C . MET A 1 100 ? 6.391 -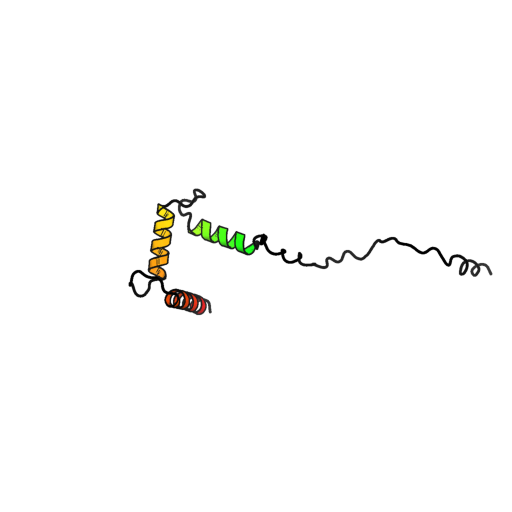15.214 9.535 1.00 81.56 100 MET A C 1
ATOM 793 O O . MET A 1 100 ? 6.874 -16.239 9.075 1.00 81.56 100 MET A O 1
ATOM 797 N N . ARG A 1 101 ? 5.494 -15.223 10.530 1.00 89.00 101 ARG A N 1
ATOM 798 C CA . ARG A 1 101 ? 5.029 -16.464 11.167 1.00 89.00 101 ARG A CA 1
ATOM 799 C C . ARG A 1 101 ? 4.294 -17.383 10.192 1.00 89.00 101 ARG A C 1
ATOM 801 O O . ARG A 1 101 ? 4.462 -18.588 10.261 1.00 89.00 101 ARG A O 1
ATOM 808 N N . ASN A 1 102 ? 3.477 -16.829 9.301 1.00 83.06 102 ASN A N 1
ATOM 809 C CA . ASN A 1 102 ? 2.723 -17.618 8.321 1.00 83.06 102 ASN A CA 1
ATOM 810 C C . ASN A 1 102 ? 3.593 -18.124 7.152 1.00 83.06 102 ASN A C 1
ATOM 812 O O . ASN A 1 102 ? 3.067 -18.752 6.236 1.00 83.06 102 ASN A O 1
ATOM 816 N N . MET A 1 103 ? 4.889 -17.798 7.152 1.00 72.94 103 MET A N 1
ATOM 817 C CA . MET A 1 103 ? 5.864 -18.181 6.129 1.00 72.94 103 MET A CA 1
ATOM 818 C C . MET A 1 103 ? 6.858 -19.253 6.624 1.00 72.94 103 MET A C 1
ATOM 820 O O . MET A 1 103 ? 7.714 -19.663 5.840 1.00 72.94 103 MET A O 1
ATOM 824 N N . GLU A 1 104 ? 6.743 -19.683 7.890 1.00 56.78 104 GLU A N 1
ATOM 825 C CA . GLU A 1 104 ? 7.379 -20.883 8.477 1.00 56.78 104 GLU A CA 1
ATOM 826 C C . GLU A 1 104 ? 6.483 -22.119 8.316 1.00 56.78 104 GLU A C 1
ATOM 828 O O . GLU A 1 104 ? 7.045 -23.207 8.051 1.00 56.78 104 GLU A O 1
#

Sequence (104 aa):
MAQLKKMVIIAAFLMVCGSCAFAQAQQQSPPPPRGGEQAADPRMEQAIDMMFREMDTDHDGRISKKEWDAFHEKQFKRLDKNGDGFITKDEVRADMKERMRNME

Solvent-accessible surface area (backbone atoms only — not comparable to full-atom values): 7091 Å² total; per-residue (Å²): 144,87,87,86,84,82,88,77,88,82,78,87,78,85,81,90,81,92,80,82,82,70,93,62,88,68,80,68,71,77,78,78,68,70,87,88,58,76,73,74,52,72,66,55,54,52,50,48,52,55,53,47,59,71,50,26,80,85,67,78,85,55,74,51,71,67,42,50,52,53,50,48,53,55,53,44,62,67,47,30,76,84,69,80,87,61,80,52,75,65,39,54,51,50,51,53,52,50,56,54,61,78,70,112

pLDDT: mean 72.97, std 17.98, range [39.84, 92.88]

Mean predicted aligned error: 17.3 Å

Secondary structure (DSSP, 8-state):
--SSSSSSS--------------------PPPPPTT-----HHHHHH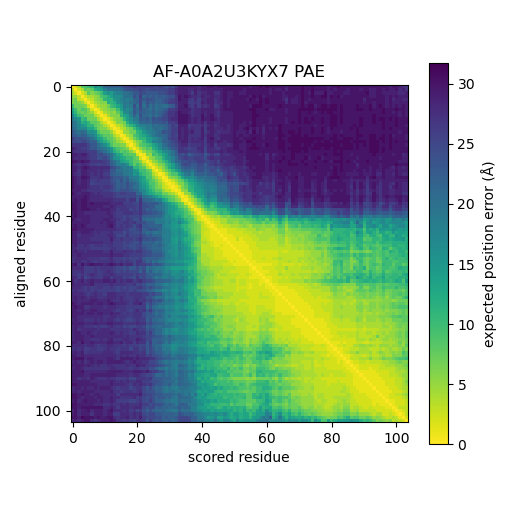HHHHHHHH-SS-SSS--HHHHHHHHHHHHHHH--S-SS---HHHHHHHHHHHHHTT-

Radius of gyration: 31.66 Å; Cα contacts (8 Å, |Δi|>4): 27; chains: 1; bounding box: 93×40×44 Å

Nearest PDB structures (foldseek):
  1k9u-assembly1_B  TM=4.885E-01  e=1.241E-01  Phleum pratense

Foldseek 3Di:
DPDPDPPDDDDDDDDDDDDDDDPDPPPPPPPQDDPDDHPQDVVNVVVVVVVQPVQPPVPPSDHDPVSVVVVCVVVQCVQPPVPPSDHDPVSVVVSVVVVVVVVD